Protein AF-A0AAE9VSP1-F1 (afdb_monomer)

Mean predicted aligned error: 4.07 Å

Structure (mmCIF, N/CA/C/O backbone):
data_AF-A0AAE9VSP1-F1
#
_entry.id   AF-A0AAE9VSP1-F1
#
loop_
_atom_site.group_PDB
_atom_site.id
_atom_site.type_symbol
_atom_site.label_atom_id
_atom_site.label_alt_id
_atom_site.label_comp_id
_atom_site.label_asym_id
_atom_site.label_entity_id
_atom_site.label_seq_id
_atom_site.pdbx_PDB_ins_code
_atom_site.Cartn_x
_atom_site.Cartn_y
_atom_site.Cartn_z
_atom_site.occupancy
_atom_site.B_iso_or_equiv
_atom_site.auth_seq_id
_atom_site.auth_comp_id
_atom_site.auth_asym_id
_atom_site.auth_atom_id
_atom_site.pdbx_PDB_model_num
ATOM 1 N N . MET A 1 1 ? 12.371 -8.221 -10.306 1.00 71.75 1 MET A N 1
ATOM 2 C CA . MET A 1 1 ? 11.924 -9.480 -10.946 1.00 71.75 1 MET A CA 1
ATOM 3 C C . MET A 1 1 ? 10.414 -9.426 -11.064 1.00 71.75 1 MET A C 1
ATOM 5 O O . MET A 1 1 ? 9.802 -8.944 -10.121 1.00 71.75 1 MET A O 1
ATOM 9 N N . VAL A 1 2 ? 9.842 -9.910 -12.170 1.00 80.00 2 VAL A N 1
ATOM 10 C CA . VAL A 1 2 ? 8.382 -9.898 -12.402 1.00 80.00 2 VAL A CA 1
ATOM 11 C C . VAL A 1 2 ? 7.630 -10.618 -11.274 1.00 80.00 2 VAL A C 1
ATOM 13 O O . VAL A 1 2 ? 6.698 -10.056 -10.715 1.00 80.00 2 VAL A O 1
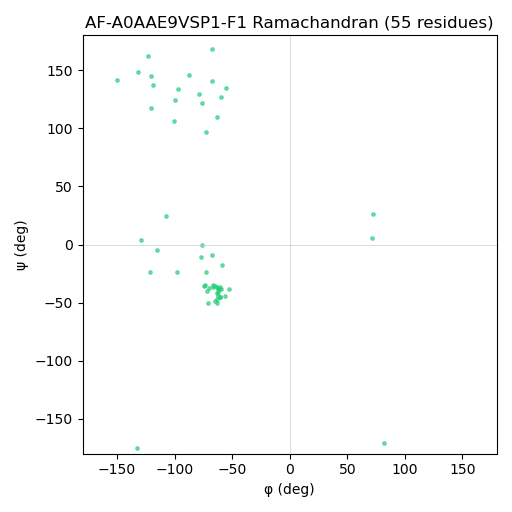ATOM 16 N N . GLU A 1 3 ? 8.121 -11.784 -10.843 1.00 85.00 3 GLU A N 1
ATOM 17 C CA . GLU A 1 3 ? 7.555 -12.568 -9.727 1.00 85.00 3 GLU A CA 1
ATOM 18 C C . GLU A 1 3 ? 7.372 -11.762 -8.433 1.00 85.00 3 GLU A C 1
ATOM 20 O O . GLU 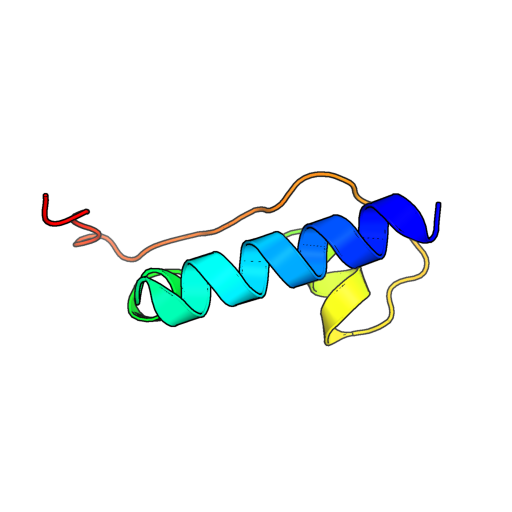A 1 3 ? 6.386 -11.908 -7.718 1.00 85.00 3 GLU A O 1
ATOM 25 N N . LYS A 1 4 ? 8.322 -10.872 -8.131 1.00 84.44 4 LYS A N 1
ATOM 26 C CA . LYS A 1 4 ? 8.286 -10.081 -6.898 1.00 84.44 4 LYS A CA 1
ATOM 27 C C . LYS A 1 4 ? 7.220 -8.987 -6.958 1.00 84.44 4 LYS A C 1
ATOM 29 O O . LYS A 1 4 ? 6.583 -8.697 -5.954 1.00 84.44 4 LYS A O 1
ATOM 34 N N . GLU A 1 5 ? 7.007 -8.407 -8.138 1.00 85.94 5 GLU A N 1
ATOM 35 C CA . GLU A 1 5 ? 5.939 -7.425 -8.352 1.00 85.94 5 GLU A CA 1
ATOM 36 C C . GLU A 1 5 ? 4.557 -8.088 -8.305 1.00 85.94 5 GLU A C 1
ATOM 38 O O . GLU A 1 5 ? 3.643 -7.526 -7.707 1.00 85.94 5 GLU A O 1
ATOM 43 N N . LEU A 1 6 ? 4.422 -9.309 -8.839 1.00 91.88 6 LEU A N 1
ATOM 44 C CA . LEU A 1 6 ? 3.202 -10.111 -8.699 1.00 91.88 6 LEU A CA 1
ATOM 45 C C . LEU A 1 6 ? 2.892 -10.414 -7.227 1.00 91.88 6 LEU A C 1
ATOM 47 O O . LEU A 1 6 ? 1.772 -10.184 -6.783 1.00 91.88 6 LEU A O 1
ATOM 51 N N . LEU A 1 7 ? 3.896 -10.810 -6.438 1.00 94.62 7 LEU A N 1
ATOM 52 C CA . LEU A 1 7 ? 3.706 -11.066 -5.008 1.00 94.62 7 LEU A CA 1
ATOM 53 C C . LEU A 1 7 ? 3.237 -9.817 -4.242 1.00 94.62 7 LEU A C 1
ATOM 55 O O . LEU A 1 7 ? 2.396 -9.922 -3.352 1.00 94.62 7 LEU A O 1
ATOM 59 N N . HIS A 1 8 ? 3.744 -8.626 -4.576 1.00 95.25 8 HIS A N 1
ATOM 60 C CA . HIS A 1 8 ? 3.244 -7.387 -3.970 1.00 95.25 8 HIS A CA 1
ATOM 61 C C . HIS A 1 8 ? 1.766 -7.151 -4.291 1.00 95.25 8 HIS A C 1
ATOM 63 O O . HIS A 1 8 ? 1.017 -6.734 -3.409 1.00 95.25 8 HIS A O 1
ATOM 69 N N . HIS A 1 9 ? 1.341 -7.427 -5.527 1.00 94.38 9 HIS A N 1
ATOM 70 C CA . HIS A 1 9 ? -0.069 -7.342 -5.900 1.00 94.38 9 HIS A CA 1
ATOM 71 C C . HIS A 1 9 ? -0.928 -8.331 -5.109 1.00 94.38 9 HIS A C 1
ATOM 73 O O . HIS A 1 9 ? -1.962 -7.922 -4.583 1.00 94.38 9 HIS A O 1
ATOM 79 N N . ASP A 1 10 ? -0.479 -9.575 -4.947 1.00 97.00 10 ASP A N 1
ATOM 80 C CA . ASP A 1 10 ? -1.202 -10.588 -4.170 1.00 97.00 10 ASP A CA 1
AT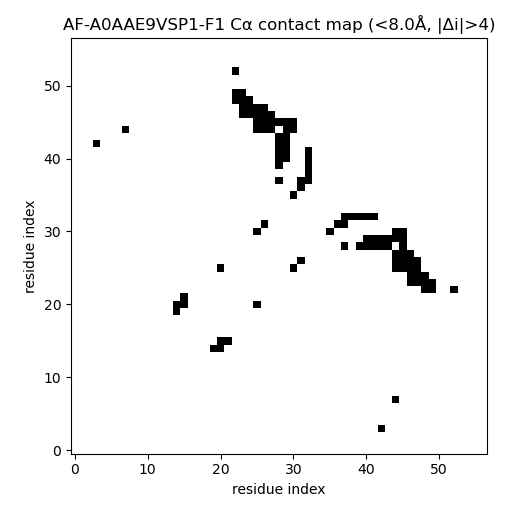OM 81 C C . ASP A 1 10 ? -1.332 -1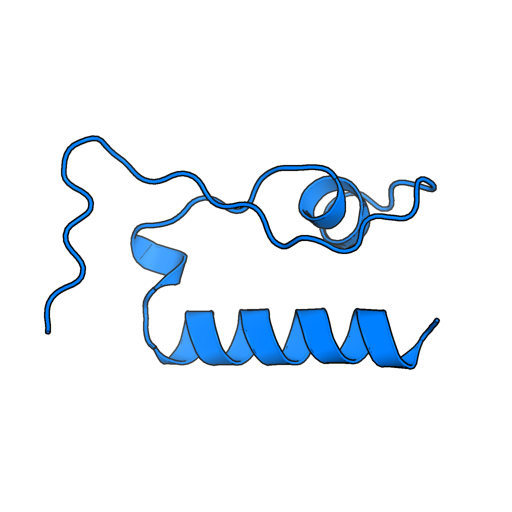0.194 -2.691 1.00 97.00 10 ASP A C 1
ATOM 83 O O . ASP A 1 10 ? -2.405 -10.325 -2.101 1.00 97.00 10 ASP A O 1
ATOM 87 N N . ILE A 1 11 ? -0.269 -9.642 -2.091 1.00 96.88 11 ILE A N 1
ATOM 88 C CA . ILE A 1 11 ? -0.308 -9.134 -0.711 1.00 96.88 11 ILE A CA 1
ATOM 89 C C . ILE A 1 11 ? -1.297 -7.969 -0.597 1.00 96.88 11 ILE A C 1
ATOM 91 O O . ILE A 1 11 ? -2.129 -7.958 0.309 1.00 96.88 11 ILE A O 1
ATOM 95 N N . LEU A 1 12 ? -1.240 -6.999 -1.515 1.00 96.56 12 LEU A N 1
ATOM 96 C CA . LEU A 1 12 ? -2.146 -5.847 -1.510 1.00 96.56 12 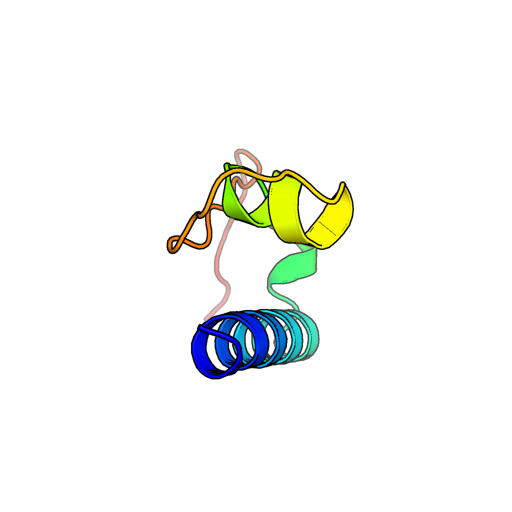LEU A CA 1
ATOM 97 C C . LEU A 1 12 ? -3.612 -6.268 -1.696 1.00 96.56 12 LEU A C 1
ATOM 99 O O . LEU A 1 12 ? -4.486 -5.716 -1.027 1.00 96.56 12 LEU A O 1
ATOM 103 N N . LEU A 1 13 ? -3.881 -7.266 -2.543 1.00 97.06 13 LEU A N 1
ATOM 104 C CA . LEU A 1 13 ? -5.212 -7.855 -2.706 1.00 97.06 13 LEU A CA 1
ATOM 105 C C . LEU A 1 13 ? -5.689 -8.516 -1.411 1.00 97.06 13 LEU A C 1
ATOM 107 O O . LEU A 1 13 ? -6.756 -8.169 -0.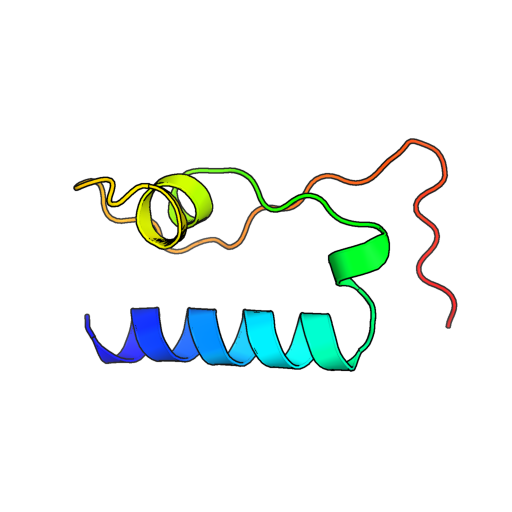914 1.00 97.06 13 LEU A O 1
ATOM 111 N N . ALA A 1 14 ? -4.874 -9.379 -0.799 1.00 97.31 14 ALA A N 1
ATOM 112 C CA . ALA A 1 14 ? -5.226 -10.029 0.464 1.00 97.31 14 ALA A CA 1
ATOM 113 C C . ALA A 1 14 ? -5.479 -9.014 1.599 1.00 97.31 14 ALA A C 1
ATOM 115 O O . ALA A 1 14 ? -6.402 -9.177 2.397 1.00 97.31 14 ALA A O 1
ATOM 116 N N . MET A 1 15 ? -4.695 -7.932 1.660 1.00 95.75 15 MET A N 1
ATOM 117 C CA . MET A 1 15 ? -4.909 -6.836 2.613 1.00 95.75 15 MET A CA 1
ATOM 118 C C . MET A 1 15 ? -6.210 -6.068 2.346 1.00 95.75 15 MET A C 1
ATOM 120 O O . MET A 1 15 ? -6.866 -5.634 3.297 1.00 95.75 15 MET A O 1
ATOM 124 N N . SER A 1 16 ? -6.579 -5.888 1.074 1.00 95.62 16 SER A N 1
ATOM 125 C CA . SER A 1 16 ? -7.855 -5.289 0.675 1.00 95.62 16 SER A CA 1
ATOM 126 C C . SER A 1 16 ? -9.033 -6.161 1.103 1.00 95.62 16 SER A C 1
ATOM 128 O O . SER A 1 16 ? -9.961 -5.661 1.738 1.00 95.62 16 SER A O 1
ATOM 130 N N . ASP A 1 17 ? -8.965 -7.463 0.821 1.00 97.06 17 ASP A N 1
ATOM 131 C CA . ASP A 1 17 ? -10.001 -8.439 1.172 1.00 97.06 17 ASP A CA 1
ATOM 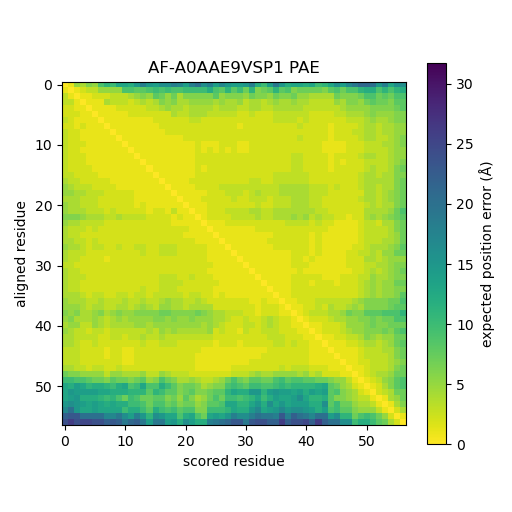132 C C . ASP A 1 17 ? -10.178 -8.562 2.693 1.00 97.06 17 ASP A C 1
ATOM 134 O O . ASP A 1 17 ? -11.298 -8.671 3.190 1.00 97.06 17 ASP A O 1
ATOM 138 N N . GLY A 1 18 ? -9.081 -8.462 3.451 1.00 93.75 18 GLY A N 1
ATOM 139 C CA . GLY A 1 18 ? -9.094 -8.390 4.915 1.00 93.75 18 GLY A CA 1
ATOM 140 C C . GLY A 1 18 ? -9.516 -7.032 5.496 1.00 93.75 18 GLY A C 1
ATOM 141 O O . GLY A 1 18 ? -9.523 -6.874 6.714 1.00 93.75 18 GLY A O 1
ATOM 142 N N . GLY A 1 19 ? -9.824 -6.030 4.664 1.00 92.38 19 GLY A N 1
ATOM 143 C CA . GLY A 1 19 ? -10.244 -4.691 5.097 1.00 92.38 19 GLY A CA 1
ATOM 144 C C . GLY A 1 19 ? -9.139 -3.823 5.714 1.00 92.38 19 GLY A C 1
ATOM 145 O O . GLY A 1 19 ? -9.416 -2.711 6.167 1.00 92.38 19 GLY A O 1
ATOM 146 N N . LEU A 1 20 ? -7.882 -4.275 5.707 1.00 91.38 20 LEU A N 1
ATOM 147 C CA . LEU A 1 20 ? -6.758 -3.568 6.333 1.00 91.38 20 LEU A CA 1
ATOM 148 C C . LEU A 1 20 ? -6.470 -2.225 5.649 1.00 91.38 20 LEU A C 1
ATOM 150 O O . LEU A 1 20 ? -6.155 -1.237 6.314 1.00 91.38 20 LEU A O 1
ATOM 154 N N . LEU A 1 21 ? -6.636 -2.167 4.324 1.00 92.62 21 LEU A N 1
ATOM 155 C CA . LEU A 1 21 ? -6.400 -0.953 3.535 1.00 92.62 21 LEU A CA 1
ATOM 156 C C . LEU A 1 21 ? -7.411 0.173 3.815 1.00 92.62 21 LEU A C 1
ATOM 158 O O . LEU A 1 21 ? -7.200 1.297 3.378 1.00 92.62 21 LEU A O 1
ATOM 162 N N . GLN A 1 22 ? -8.485 -0.084 4.571 1.00 91.44 22 GLN A N 1
ATOM 163 C CA . GLN A 1 22 ? -9.430 0.964 4.980 1.00 91.44 22 GLN A CA 1
ATOM 164 C C . GLN A 1 22 ? -8.849 1.895 6.054 1.00 91.44 22 GLN A C 1
ATOM 166 O O . GLN A 1 22 ? -9.307 3.026 6.203 1.00 91.44 22 GLN A O 1
ATOM 171 N N . GLN A 1 23 ? -7.858 1.423 6.816 1.00 91.25 23 GLN A N 1
ATOM 172 C CA . GLN A 1 23 ? -7.253 2.167 7.927 1.00 91.25 23 GLN A CA 1
ATOM 173 C C . GLN A 1 23 ? -5.777 2.517 7.685 1.00 91.25 23 GLN A C 1
ATOM 175 O O . GLN A 1 23 ? -5.163 3.212 8.498 1.00 91.25 23 GLN A O 1
ATOM 180 N N . LEU A 1 24 ? -5.209 2.036 6.578 1.00 93.62 24 LEU A N 1
ATOM 181 C CA . LEU A 1 24 ? -3.805 2.185 6.222 1.00 93.62 24 LEU A CA 1
ATOM 182 C C . LEU A 1 24 ? -3.662 2.949 4.906 1.00 93.62 24 LEU A C 1
ATOM 184 O O . LEU A 1 24 ? -4.352 2.675 3.930 1.00 93.62 24 LEU A O 1
ATOM 188 N N . CYS A 1 25 ? -2.713 3.876 4.864 1.00 94.56 25 CYS A N 1
ATOM 189 C CA . CYS A 1 25 ? -2.286 4.563 3.655 1.00 94.56 25 CYS A CA 1
ATOM 190 C C . CYS A 1 25 ? -0.997 3.918 3.138 1.00 94.56 25 CYS A C 1
ATOM 192 O O . CYS A 1 25 ? -0.012 3.825 3.875 1.00 94.56 25 CYS A O 1
ATOM 194 N N . PHE A 1 26 ? -1.009 3.475 1.880 1.00 96.81 26 PHE A N 1
ATOM 195 C CA . PHE A 1 26 ? 0.153 2.884 1.221 1.00 96.81 26 PHE A CA 1
ATOM 196 C C . PHE A 1 26 ? 1.156 3.972 0.824 1.00 96.81 26 PHE A C 1
ATOM 198 O O . PHE A 1 26 ? 0.817 4.902 0.089 1.00 96.81 26 PHE A O 1
ATOM 205 N N . ILE A 1 27 ? 2.390 3.867 1.314 1.00 97.19 27 ILE A N 1
ATOM 206 C CA . ILE A 1 27 ? 3.437 4.882 1.155 1.00 97.19 27 ILE A CA 1
ATOM 207 C C . ILE A 1 27 ? 4.764 4.242 0.715 1.00 97.19 27 ILE A C 1
ATOM 209 O O . ILE A 1 27 ? 4.839 3.056 0.401 1.00 97.19 27 ILE A O 1
ATOM 213 N N . GLY A 1 28 ? 5.824 5.047 0.632 1.00 96.62 28 GLY A N 1
ATOM 214 C CA . GLY A 1 28 ? 7.175 4.553 0.371 1.00 96.62 28 GLY A CA 1
ATOM 215 C C . GLY A 1 28 ? 7.493 4.290 -1.103 1.00 96.62 28 GLY A C 1
ATOM 216 O O . GLY A 1 28 ? 6.765 4.673 -2.025 1.00 96.62 28 GLY A O 1
ATOM 217 N N . GLY A 1 29 ? 8.650 3.665 -1.330 1.00 96.38 29 GLY A N 1
ATOM 218 C CA . GLY A 1 29 ? 9.214 3.474 -2.670 1.00 96.38 29 GLY A CA 1
ATOM 219 C C . GLY A 1 29 ? 8.381 2.541 -3.547 1.00 96.38 29 GLY A C 1
ATOM 220 O O . GLY A 1 29 ? 8.259 2.766 -4.753 1.00 96.38 29 GLY A O 1
ATOM 221 N N . THR A 1 30 ? 7.764 1.528 -2.943 1.00 96.06 30 THR A N 1
ATOM 222 C CA . THR A 1 30 ? 6.943 0.552 -3.664 1.00 96.06 30 THR A CA 1
ATOM 223 C C . THR A 1 30 ? 5.603 1.154 -4.078 1.00 96.06 30 THR A C 1
ATOM 225 O O . THR A 1 30 ? 5.170 0.908 -5.200 1.00 96.06 30 THR A O 1
ATOM 228 N N . CYS A 1 31 ? 5.006 2.038 -3.266 1.00 96.56 31 CYS A N 1
ATOM 229 C CA . CYS A 1 31 ? 3.833 2.829 -3.660 1.00 96.56 31 CYS A CA 1
ATOM 230 C C . CYS A 1 31 ? 4.133 3.730 -4.865 1.00 96.56 31 CYS A C 1
ATOM 232 O O . CYS A 1 31 ? 3.390 3.737 -5.845 1.00 96.56 31 CYS A O 1
ATOM 234 N N . LEU A 1 32 ? 5.278 4.419 -4.862 1.00 96.62 32 LEU A N 1
ATOM 235 C CA . LEU A 1 32 ? 5.696 5.232 -6.009 1.00 96.62 32 LEU A CA 1
ATOM 236 C C . LEU A 1 32 ? 5.884 4.404 -7.284 1.00 96.62 32 LEU A C 1
ATOM 238 O O . LEU A 1 32 ? 5.566 4.870 -8.377 1.00 96.62 32 LEU A O 1
ATOM 242 N N . ARG A 1 33 ? 6.390 3.174 -7.171 1.00 93.62 33 ARG A N 1
ATOM 243 C CA . ARG A 1 33 ? 6.527 2.275 -8.320 1.00 93.62 33 ARG A CA 1
ATOM 244 C C . ARG A 1 33 ? 5.174 1.755 -8.807 1.00 93.62 33 ARG A C 1
ATOM 246 O O . ARG A 1 33 ? 4.887 1.881 -9.992 1.00 93.62 33 ARG A O 1
ATOM 253 N N . ALA A 1 34 ? 4.350 1.230 -7.904 1.00 92.88 34 ALA A N 1
ATOM 254 C CA . ALA A 1 34 ? 3.081 0.583 -8.232 1.00 92.88 34 ALA A CA 1
ATOM 255 C C . ALA A 1 34 ? 1.992 1.571 -8.685 1.00 92.88 34 ALA A C 1
ATOM 257 O O . ALA A 1 34 ? 1.252 1.279 -9.620 1.00 92.88 34 ALA A O 1
ATOM 258 N 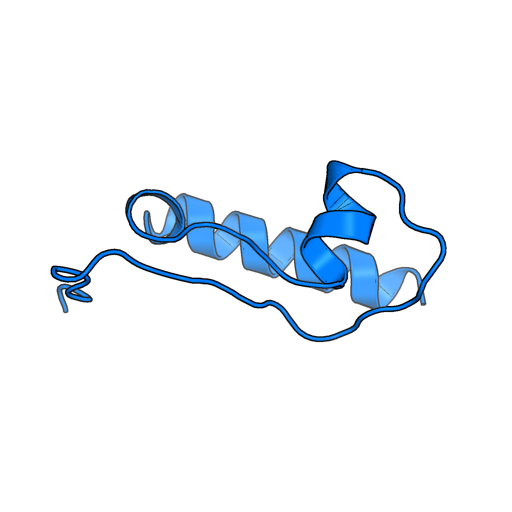N . CYS A 1 35 ? 1.894 2.742 -8.051 1.00 94.38 35 CYS A N 1
ATOM 259 C CA . CYS A 1 35 ? 0.822 3.708 -8.314 1.00 94.38 35 CYS A CA 1
ATOM 260 C C . CYS A 1 35 ? 1.235 4.830 -9.278 1.00 94.38 35 CYS A C 1
ATOM 262 O O . CYS A 1 35 ? 0.370 5.424 -9.918 1.00 94.38 35 CYS A O 1
ATOM 264 N N . TYR A 1 36 ? 2.536 5.127 -9.389 1.00 95.62 36 TYR A N 1
ATOM 265 C CA . TYR A 1 36 ? 3.040 6.281 -10.149 1.00 95.62 36 TYR A CA 1
ATOM 266 C C . TYR A 1 36 ? 4.149 5.935 -11.159 1.00 95.62 36 TYR A C 1
ATOM 268 O O . TYR A 1 36 ? 4.684 6.833 -11.806 1.00 95.62 36 TYR A O 1
ATOM 276 N N . GLY A 1 37 ? 4.505 4.655 -11.322 1.00 93.38 37 GLY A N 1
ATOM 277 C CA . GLY A 1 37 ? 5.454 4.210 -12.349 1.00 93.38 37 GLY A CA 1
ATOM 278 C C . GLY A 1 37 ? 6.918 4.583 -12.091 1.00 93.38 37 GLY A C 1
ATOM 279 O O . GLY A 1 37 ? 7.694 4.712 -13.035 1.00 93.38 37 GLY A O 1
ATOM 280 N N . SER A 1 38 ? 7.325 4.776 -10.832 1.00 94.19 38 SER A N 1
ATOM 281 C CA . SER A 1 38 ? 8.726 5.064 -10.490 1.00 94.19 38 SER A CA 1
ATOM 282 C C . SER A 1 38 ? 9.712 4.004 -11.016 1.00 94.19 38 SER A C 1
ATOM 284 O O . SER A 1 38 ? 9.533 2.795 -10.838 1.00 94.19 38 SER A O 1
ATOM 286 N N . ASN A 1 39 ? 10.823 4.470 -11.598 1.00 92.25 39 ASN A N 1
ATOM 287 C CA . ASN A 1 39 ? 11.897 3.622 -12.132 1.00 92.25 39 ASN A CA 1
ATOM 288 C C . ASN A 1 39 ? 12.829 3.036 -11.060 1.00 92.25 39 ASN A C 1
ATOM 290 O O . ASN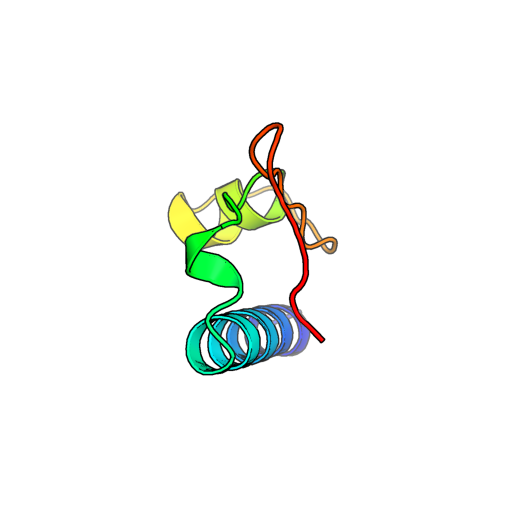 A 1 39 ? 13.644 2.165 -11.368 1.00 92.25 39 ASN A O 1
ATOM 294 N N . ARG A 1 40 ? 12.735 3.491 -9.806 1.00 91.62 40 ARG A N 1
ATOM 295 C CA . ARG A 1 40 ? 13.539 2.938 -8.711 1.00 91.62 40 ARG A CA 1
ATOM 296 C C . ARG A 1 40 ? 12.926 1.622 -8.237 1.00 91.62 40 ARG A C 1
ATOM 298 O O . ARG A 1 40 ? 11.743 1.574 -7.912 1.00 91.62 40 ARG A O 1
ATOM 305 N N . LEU A 1 41 ? 13.745 0.575 -8.141 1.00 88.75 41 LEU A N 1
ATOM 306 C CA . LEU A 1 41 ? 13.333 -0.678 -7.509 1.00 88.75 41 LEU A CA 1
ATOM 307 C C . LEU A 1 41 ? 13.115 -0.470 -6.005 1.00 88.75 41 LEU A C 1
ATOM 309 O O . LEU A 1 41 ? 13.853 0.268 -5.344 1.00 88.75 41 LEU A O 1
ATOM 313 N N . SER A 1 42 ? 12.083 -1.117 -5.482 1.00 92.19 42 SER A N 1
ATOM 314 C CA . SER A 1 42 ? 11.709 -1.098 -4.074 1.00 92.19 42 SER A CA 1
ATOM 315 C C . SER A 1 42 ? 11.043 -2.424 -3.736 1.00 92.19 42 SER A C 1
ATOM 317 O O . SER A 1 42 ? 10.339 -2.988 -4.575 1.00 92.19 42 SER A O 1
ATOM 319 N N . GLU A 1 43 ? 11.326 -2.940 -2.545 1.00 92.12 43 GLU A N 1
ATOM 320 C CA . GLU A 1 43 ? 10.969 -4.307 -2.156 1.00 92.12 43 GLU A CA 1
ATOM 321 C C . GLU A 1 43 ? 10.069 -4.366 -0.922 1.00 92.12 43 GLU A C 1
ATOM 323 O O . GLU A 1 43 ? 9.337 -5.334 -0.761 1.00 92.12 43 GLU A O 1
ATOM 328 N N . ASP A 1 44 ? 10.097 -3.335 -0.083 1.00 94.56 44 ASP A N 1
ATOM 329 C CA . ASP A 1 44 ? 9.293 -3.271 1.132 1.00 94.56 44 ASP A CA 1
ATOM 330 C C . ASP A 1 44 ? 7.911 -2.675 0.840 1.00 94.56 44 ASP A C 1
ATOM 332 O O . ASP A 1 44 ? 7.765 -1.791 -0.009 1.00 94.56 44 ASP A O 1
ATOM 336 N N . LEU A 1 45 ? 6.881 -3.148 1.539 1.00 96.50 45 LEU A N 1
ATOM 337 C CA . LEU A 1 45 ? 5.552 -2.540 1.519 1.00 96.50 45 LEU A CA 1
ATOM 338 C C . LEU A 1 45 ? 5.380 -1.683 2.773 1.00 96.50 45 LEU A C 1
ATOM 340 O O . LEU A 1 45 ? 5.197 -2.206 3.872 1.00 96.50 45 LEU A O 1
ATOM 344 N N . ASP A 1 46 ? 5.432 -0.365 2.594 1.00 96.44 46 ASP A N 1
ATOM 345 C CA . ASP A 1 46 ? 5.323 0.596 3.687 1.00 96.44 46 ASP A CA 1
ATOM 346 C C . ASP A 1 46 ? 3.897 1.131 3.814 1.00 96.44 46 ASP A C 1
ATOM 348 O O . ASP A 1 46 ? 3.286 1.578 2.840 1.00 96.44 46 ASP A O 1
ATOM 352 N N . PHE A 1 47 ? 3.386 1.168 5.042 1.00 96.19 47 PHE A N 1
ATOM 353 C CA . PHE A 1 47 ? 2.078 1.736 5.343 1.00 96.19 47 PHE A CA 1
ATOM 354 C C . PHE A 1 47 ? 2.165 2.691 6.524 1.00 96.19 47 PHE A C 1
ATOM 356 O O . PHE A 1 47 ? 2.942 2.489 7.456 1.00 96.19 47 PHE A O 1
ATOM 363 N N . THR A 1 48 ? 1.319 3.714 6.506 1.00 94.94 48 THR A N 1
ATOM 364 C CA . THR A 1 48 ? 1.071 4.569 7.668 1.00 94.94 48 THR A CA 1
ATOM 365 C C . THR A 1 48 ? -0.402 4.518 8.046 1.00 94.94 48 THR A C 1
ATOM 367 O O . THR A 1 48 ? -1.263 4.396 7.178 1.00 94.94 48 THR A O 1
ATOM 370 N N . GLY A 1 49 ? -0.704 4.593 9.339 1.00 91.94 49 GLY A N 1
ATOM 371 C CA . GLY A 1 49 ? -2.068 4.622 9.862 1.00 91.94 49 GLY A CA 1
ATOM 372 C C . GLY A 1 49 ? -2.313 5.863 10.711 1.00 91.94 49 GLY A C 1
ATOM 373 O O . GLY A 1 49 ? -1.378 6.527 11.158 1.00 91.94 49 GLY A O 1
ATOM 374 N N . GLY A 1 50 ? -3.586 6.187 10.933 1.00 85.94 50 GLY A N 1
ATOM 375 C CA . GLY A 1 50 ? -3.969 7.286 11.822 1.00 85.94 50 GLY A CA 1
ATOM 376 C C . GLY A 1 50 ? -3.643 7.002 13.294 1.00 85.94 50 GLY A C 1
ATOM 377 O O . GLY A 1 50 ? -3.385 5.866 13.684 1.00 85.94 50 GLY A O 1
ATOM 378 N N . ALA A 1 51 ? -3.735 8.030 14.146 1.00 81.44 51 ALA A N 1
ATOM 379 C CA . ALA A 1 51 ? -3.475 7.922 15.591 1.00 81.44 51 ALA A CA 1
ATOM 380 C C . ALA A 1 51 ? -4.376 6.905 16.328 1.00 81.44 51 ALA A C 1
ATOM 382 O O . ALA A 1 51 ? -4.055 6.481 17.434 1.00 81.44 51 ALA A O 1
ATOM 383 N N . HIS A 1 52 ? -5.494 6.516 15.712 1.00 78.44 52 HIS A N 1
ATOM 384 C CA . HIS A 1 52 ? -6.443 5.527 16.221 1.00 78.44 52 HIS A CA 1
ATOM 385 C C . HIS A 1 52 ? -6.386 4.205 15.448 1.00 78.44 52 HIS A C 1
ATOM 387 O O . HIS A 1 52 ? -7.385 3.494 15.397 1.00 78.44 52 HIS A O 1
ATOM 393 N N . LEU A 1 53 ? -5.260 3.881 14.804 1.00 79.06 53 LEU A N 1
ATOM 394 C CA . LEU A 1 53 ? -5.104 2.583 14.160 1.00 79.06 53 LEU A CA 1
ATOM 395 C C . LEU A 1 53 ? -5.172 1.484 15.228 1.00 79.06 53 LEU A C 1
ATOM 397 O O . LEU A 1 53 ? -4.250 1.311 16.026 1.00 79.06 53 LEU A O 1
ATOM 401 N N . PHE A 1 54 ? -6.263 0.726 15.208 1.00 73.94 54 PHE A N 1
ATOM 402 C CA . PHE A 1 54 ? -6.435 -0.471 16.014 1.00 73.94 54 PHE A CA 1
ATOM 403 C C . PHE A 1 54 ? -6.669 -1.640 15.068 1.00 73.94 54 PHE A C 1
ATOM 405 O O . PHE A 1 54 ? -7.672 -1.692 14.358 1.00 73.94 54 PHE A O 1
ATOM 412 N N . PHE A 1 55 ? -5.757 -2.609 15.083 1.00 68.31 55 PHE A N 1
ATOM 413 C CA . PHE A 1 55 ? -6.030 -3.907 14.484 1.00 68.31 55 PHE A CA 1
ATOM 414 C C . PHE A 1 55 ? -7.023 -4.625 15.400 1.00 68.31 55 PHE A C 1
ATOM 416 O O . PHE A 1 55 ? -6.643 -5.169 16.439 1.00 68.31 55 PHE A O 1
ATOM 423 N N . ALA A 1 56 ? -8.311 -4.541 15.061 1.00 59.88 56 ALA A N 1
ATOM 424 C CA . ALA A 1 56 ? -9.324 -5.371 15.693 1.00 59.88 56 ALA A CA 1
ATOM 425 C C . ALA A 1 56 ? -8.954 -6.840 15.439 1.00 59.88 56 ALA A C 1
ATOM 427 O O . ALA A 1 56 ? -8.665 -7.216 14.303 1.00 59.88 56 ALA A O 1
ATOM 428 N N . ARG A 1 57 ? -8.876 -7.617 16.523 1.00 56.06 57 ARG A N 1
ATOM 429 C CA . ARG A 1 57 ? -8.626 -9.061 16.485 1.00 56.06 57 ARG A CA 1
ATOM 430 C C . ARG A 1 57 ? -9.835 -9.816 15.965 1.00 56.06 57 ARG A C 1
ATOM 432 O O . ARG A 1 57 ? -10.953 -9.451 16.388 1.00 56.06 57 ARG A O 1
#

Secondary structure (DSSP, 8-state):
-HHHHHHHHHHHHHHHHTTGGGTEEEEHHHHHHHHH--SS-----EEEE-TT-----

Organism: NCBI:txid521720

Radius of gyration: 12.22 Å; Cα contacts (8 Å, |Δi|>4): 53; chains: 1; bounding box: 24×20×29 Å

InterPro domains:
  IPR014942 Nucleotidyl transferase AbiEii toxin, Type IV TA system [PF08843] (11-49)

Solvent-accessible surface area (backbone atoms only — not comparable to full-atom values): 3564 Å² total; per-residue (Å²): 109,71,70,59,56,52,51,52,50,53,51,53,50,54,35,49,76,70,51,51,54,81,58,38,46,79,35,64,58,32,37,40,26,75,79,67,66,45,88,59,89,55,86,62,88,41,71,49,60,57,101,79,67,69,87,81,129

Sequence (57 aa):
MVEKELLHHDILLAMSDGGLLQQLCFIGGTCLRACYGSNRLSEDLDFTGGAHLFFAR

pLDDT: mean 90.32, std 9.1, range [56.06, 97.31]

Foldseek 3Di:
DVVLLVVVVVVVVVCVVVVVVVFKDWDDDNCCCPVPNDPDDDRDTDIDGDPPDDPDD